Protein AF-A0A2V7UNQ2-F1 (afdb_monomer_lite)

Structure (mmCIF, N/CA/C/O backbone):
data_AF-A0A2V7UNQ2-F1
#
_entry.id   AF-A0A2V7UNQ2-F1
#
loop_
_atom_site.group_PDB
_atom_site.id
_atom_site.type_symbol
_atom_site.label_atom_id
_atom_site.label_alt_id
_atom_site.label_comp_id
_atom_site.label_asym_id
_atom_site.label_entity_id
_atom_site.label_seq_id
_atom_site.pdbx_PDB_ins_code
_atom_site.Cartn_x
_atom_site.Cartn_y
_atom_site.Cartn_z
_atom_site.occupancy
_atom_site.B_iso_or_equiv
_atom_site.auth_seq_id
_atom_site.auth_comp_id
_atom_site.auth_asym_id
_atom_site.auth_atom_id
_atom_site.pdbx_PDB_model_num
ATOM 1 N N . MET A 1 1 ? 49.147 -15.325 -40.961 1.00 56.62 1 MET A N 1
ATOM 2 C CA . MET A 1 1 ? 47.685 -15.146 -41.087 1.00 56.62 1 MET A CA 1
ATOM 3 C C . MET A 1 1 ? 47.441 -14.068 -42.131 1.00 56.62 1 MET A C 1
ATOM 5 O O . MET A 1 1 ? 47.900 -12.946 -41.953 1.00 56.62 1 MET A O 1
ATOM 9 N N . SER A 1 2 ? 46.879 -14.436 -43.281 1.00 71.12 2 SER A N 1
ATOM 10 C CA . SER A 1 2 ? 46.735 -13.529 -44.433 1.00 71.12 2 SER A CA 1
ATOM 11 C C . SER A 1 2 ? 45.700 -12.437 -44.135 1.00 71.12 2 SER A C 1
ATOM 13 O O . SER A 1 2 ? 44.672 -12.738 -43.531 1.00 71.12 2 SER A O 1
ATOM 15 N N . LEU A 1 3 ? 45.904 -11.189 -44.594 1.00 67.69 3 LEU A N 1
ATOM 16 C CA . LEU A 1 3 ? 44.942 -10.078 -44.418 1.00 67.69 3 LEU A CA 1
ATOM 17 C C . LEU A 1 3 ? 43.500 -10.465 -44.811 1.00 67.69 3 LEU A C 1
ATOM 19 O O . LEU A 1 3 ? 42.535 -9.984 -44.220 1.00 67.69 3 LEU A O 1
ATOM 23 N N . ARG A 1 4 ? 43.333 -11.371 -45.785 1.00 70.25 4 ARG A N 1
ATOM 24 C CA . ARG A 1 4 ? 42.011 -11.855 -46.219 1.00 70.25 4 ARG A CA 1
ATOM 25 C C . ARG A 1 4 ? 41.329 -12.766 -45.198 1.00 70.25 4 ARG A C 1
ATOM 27 O O . ARG A 1 4 ? 40.102 -12.798 -45.168 1.00 70.25 4 ARG A O 1
ATOM 34 N N . GLU A 1 5 ? 42.081 -13.511 -44.395 1.00 74.94 5 GLU A N 1
ATOM 35 C CA . GLU A 1 5 ? 41.537 -14.398 -43.358 1.00 74.94 5 GLU A CA 1
ATOM 36 C C . GLU A 1 5 ? 41.062 -13.587 -42.154 1.00 74.94 5 GLU A C 1
ATOM 38 O O . GLU A 1 5 ? 39.924 -13.759 -41.715 1.00 74.94 5 GLU A O 1
ATOM 43 N N . SER A 1 6 ? 41.866 -12.617 -41.707 1.00 75.69 6 SER A N 1
ATOM 44 C CA . SER A 1 6 ? 41.510 -11.693 -40.622 1.00 75.69 6 SER A CA 1
ATOM 45 C C . SER A 1 6 ? 40.223 -10.916 -40.926 1.00 75.69 6 SER A C 1
ATOM 47 O O . SER A 1 6 ? 39.350 -10.796 -40.069 1.00 75.69 6 SER A O 1
ATOM 49 N N . MET A 1 7 ? 40.037 -10.474 -42.176 1.00 84.38 7 MET A N 1
ATOM 50 C CA . MET A 1 7 ? 38.816 -9.783 -42.614 1.00 84.38 7 MET A CA 1
ATOM 51 C C . MET A 1 7 ? 37.568 -10.681 -42.618 1.00 84.38 7 MET A C 1
ATOM 53 O O . MET A 1 7 ? 36.463 -10.198 -42.376 1.00 84.38 7 MET A O 1
ATOM 57 N N . ARG A 1 8 ? 37.706 -11.988 -42.881 1.00 85.44 8 ARG A N 1
ATOM 58 C CA . ARG A 1 8 ? 36.580 -12.940 -42.802 1.00 85.44 8 ARG A CA 1
ATOM 59 C C . ARG A 1 8 ? 36.199 -13.231 -41.354 1.00 85.44 8 ARG A C 1
ATOM 61 O O . ARG A 1 8 ? 35.012 -13.321 -41.055 1.00 85.44 8 ARG A O 1
ATOM 68 N N . VAL A 1 9 ? 37.186 -13.358 -40.467 1.00 89.38 9 VAL A N 1
ATOM 69 C CA . VAL A 1 9 ? 36.965 -13.579 -39.030 1.00 89.38 9 VAL A CA 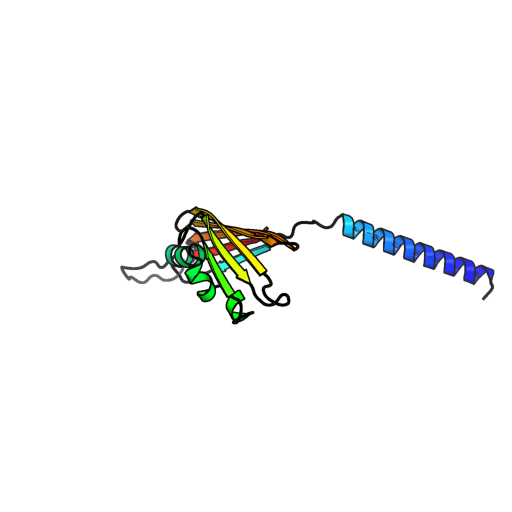1
ATOM 70 C C . VAL A 1 9 ? 36.310 -12.353 -38.388 1.00 89.38 9 VAL A C 1
ATOM 72 O O . VAL A 1 9 ? 35.301 -12.503 -37.704 1.00 89.38 9 VAL A O 1
ATOM 75 N N . LEU A 1 10 ? 36.785 -11.139 -38.692 1.00 90.25 10 LEU A N 1
ATOM 76 C CA . LEU A 1 10 ? 36.199 -9.893 -38.184 1.00 90.25 10 LEU A CA 1
ATOM 77 C C . LEU A 1 10 ? 34.731 -9.718 -38.608 1.00 90.25 10 LEU A C 1
ATOM 79 O O . LEU A 1 10 ? 33.886 -9.387 -37.781 1.00 90.25 10 LEU A O 1
ATOM 83 N N . LYS A 1 11 ? 34.401 -10.003 -39.876 1.00 91.06 11 LYS A N 1
ATOM 84 C CA . LYS A 1 11 ? 33.011 -9.951 -40.366 1.00 91.06 11 LYS A CA 1
ATOM 85 C C . LYS A 1 11 ? 32.099 -10.946 -39.644 1.00 91.06 11 LYS A C 1
ATOM 87 O O . LYS A 1 11 ? 30.970 -10.597 -39.320 1.00 91.06 11 LYS A O 1
ATOM 92 N N . LYS A 1 12 ? 32.581 -12.164 -39.370 1.00 93.19 12 LYS A N 1
ATOM 93 C CA . LYS A 1 12 ? 31.824 -13.175 -38.612 1.00 93.19 12 LYS A CA 1
ATOM 94 C C . LYS A 1 12 ? 31.608 -12.760 -37.155 1.00 93.19 12 LYS A C 1
ATOM 96 O O . LYS A 1 12 ? 30.513 -12.953 -36.643 1.00 93.19 12 LYS A O 1
ATOM 101 N N . LEU A 1 13 ? 32.616 -12.163 -36.513 1.00 94.69 13 LEU A N 1
ATOM 102 C CA . LEU A 1 13 ? 32.499 -11.635 -35.150 1.00 94.69 13 LEU A CA 1
ATOM 103 C C . LEU A 1 13 ? 31.496 -10.479 -35.071 1.00 94.69 13 LEU A C 1
ATOM 105 O O . LEU A 1 13 ? 30.632 -10.494 -34.200 1.00 94.69 13 LEU A O 1
ATOM 109 N N . LEU A 1 14 ? 31.554 -9.526 -36.008 1.00 95.62 14 LEU A N 1
ATOM 110 C CA . LEU A 1 14 ? 30.587 -8.426 -36.085 1.00 95.62 14 LEU A CA 1
ATOM 111 C C . LEU A 1 14 ? 29.166 -8.938 -36.336 1.00 95.62 14 LEU A C 1
ATOM 113 O O . LEU A 1 14 ? 28.239 -8.504 -35.662 1.00 95.62 14 LEU A O 1
ATOM 117 N N . LEU A 1 15 ? 28.991 -9.893 -37.257 1.00 96.38 15 LEU A N 1
ATOM 118 C CA . LEU A 1 15 ? 27.683 -10.493 -37.519 1.00 96.38 15 LEU A CA 1
ATOM 119 C C . LEU A 1 15 ? 27.145 -11.228 -36.283 1.00 96.38 15 LEU A C 1
ATOM 121 O O . LEU A 1 15 ? 25.982 -11.062 -35.938 1.00 96.38 15 LEU A O 1
ATOM 125 N N . SER A 1 16 ? 27.998 -11.989 -35.592 1.00 96.19 16 SER A N 1
ATOM 126 C CA . SER A 1 16 ? 27.649 -12.663 -34.336 1.00 96.19 16 SER A CA 1
ATOM 127 C C . SER A 1 16 ? 27.217 -11.667 -33.254 1.00 96.19 16 SER A C 1
ATOM 129 O O . SER A 1 16 ? 26.185 -11.860 -32.618 1.00 96.19 16 SER A O 1
ATOM 131 N N . LEU A 1 17 ? 27.949 -10.558 -33.094 1.00 97.00 17 LEU A N 1
ATOM 132 C CA . LEU A 1 17 ? 27.611 -9.508 -32.132 1.00 97.00 17 LEU A CA 1
ATOM 133 C C . LEU A 1 17 ? 26.270 -8.839 -32.466 1.00 97.00 17 LEU A C 1
ATOM 135 O O . LEU A 1 17 ? 25.455 -8.631 -31.572 1.00 97.00 17 LEU A O 1
ATOM 139 N N . ILE A 1 18 ? 26.016 -8.545 -33.744 1.00 97.12 18 ILE A N 1
ATOM 140 C CA . ILE A 1 18 ? 24.736 -7.981 -34.196 1.00 97.12 18 ILE A CA 1
ATOM 141 C C . ILE A 1 18 ? 23.592 -8.956 -33.901 1.00 97.12 18 ILE A C 1
ATOM 143 O O . ILE A 1 18 ? 22.574 -8.544 -33.352 1.00 97.12 18 ILE A O 1
ATOM 147 N N . ILE A 1 19 ? 23.766 -10.246 -34.205 1.00 97.06 19 ILE A N 1
ATOM 148 C CA . ILE A 1 19 ? 22.764 -11.278 -33.903 1.00 97.06 19 ILE A CA 1
ATOM 149 C C . ILE A 1 19 ? 22.500 -11.343 -32.396 1.00 97.06 19 ILE A C 1
ATOM 151 O O . ILE A 1 19 ? 21.341 -11.371 -31.994 1.00 97.06 19 ILE A O 1
ATOM 155 N N . LEU A 1 20 ? 23.543 -11.309 -31.561 1.00 97.00 20 LEU A N 1
ATOM 156 C CA . LEU A 1 20 ? 23.401 -11.317 -30.105 1.00 97.00 20 LEU A CA 1
ATOM 157 C C . LEU A 1 20 ? 22.608 -10.101 -29.602 1.00 97.00 20 LEU A C 1
ATOM 159 O O . LEU A 1 20 ? 21.692 -10.262 -28.800 1.00 97.00 20 LEU A O 1
ATOM 163 N N . VAL A 1 21 ? 22.917 -8.899 -30.096 1.00 96.88 21 VAL A N 1
ATOM 164 C CA . VAL A 1 21 ? 22.200 -7.667 -29.725 1.00 96.88 21 VAL A CA 1
ATOM 165 C C . VAL A 1 21 ? 20.734 -7.729 -30.158 1.00 96.88 21 VAL A C 1
ATOM 167 O O . VAL A 1 21 ? 19.853 -7.402 -29.365 1.00 96.88 21 VAL A O 1
ATOM 170 N N . VAL A 1 22 ? 20.454 -8.192 -31.381 1.00 96.56 22 VAL A N 1
ATOM 171 C CA . VAL A 1 22 ? 19.080 -8.366 -31.882 1.00 96.56 22 VAL A CA 1
ATOM 172 C C . VAL A 1 22 ? 18.321 -9.394 -31.045 1.00 96.56 22 VAL A C 1
ATOM 174 O O . VAL A 1 22 ? 17.156 -9.173 -30.725 1.00 96.56 22 VAL A O 1
ATOM 177 N N . LEU A 1 23 ? 18.973 -10.488 -30.645 1.00 96.12 23 LEU A N 1
ATOM 178 C CA . LEU A 1 23 ? 18.364 -11.516 -29.806 1.00 96.12 23 LEU A CA 1
ATOM 179 C C . LEU A 1 23 ? 18.021 -10.970 -28.412 1.00 96.12 23 LEU A C 1
ATOM 181 O O . LEU A 1 23 ? 16.903 -11.160 -27.943 1.00 96.12 23 LEU A O 1
ATOM 185 N N . LEU A 1 24 ? 18.946 -10.242 -27.776 1.00 94.94 24 LEU A N 1
ATOM 186 C CA . LEU A 1 24 ? 18.718 -9.610 -26.472 1.00 94.94 24 LEU A CA 1
ATOM 187 C C . LEU A 1 24 ? 17.601 -8.561 -26.531 1.00 94.94 24 LEU A C 1
ATOM 189 O O . LEU A 1 24 ? 16.732 -8.546 -25.661 1.00 94.94 24 LEU A O 1
ATOM 193 N N . ALA A 1 25 ? 17.579 -7.725 -27.572 1.00 92.44 25 ALA A N 1
ATOM 194 C CA . ALA A 1 25 ? 16.505 -6.760 -27.791 1.00 92.44 25 ALA A CA 1
ATOM 195 C C . ALA A 1 25 ? 15.157 -7.458 -28.033 1.00 92.44 25 ALA A C 1
ATOM 197 O O . ALA A 1 25 ? 14.151 -7.076 -27.438 1.00 92.44 25 ALA A O 1
ATOM 198 N N . GLY A 1 26 ? 15.141 -8.515 -28.849 1.00 94.12 26 GLY A N 1
ATOM 199 C CA . GLY A 1 26 ? 13.951 -9.323 -29.109 1.00 94.12 26 GLY A CA 1
ATOM 200 C C . GLY A 1 26 ? 13.382 -9.945 -27.835 1.00 94.12 26 GLY A C 1
ATOM 201 O O . GLY A 1 26 ? 12.186 -9.831 -27.584 1.00 94.12 26 GLY A O 1
ATOM 202 N N . ILE A 1 27 ? 14.235 -10.525 -26.985 1.00 90.75 27 ILE A N 1
ATOM 203 C CA . ILE A 1 27 ? 13.835 -11.073 -25.680 1.00 90.75 27 ILE A CA 1
ATOM 204 C C . ILE A 1 27 ? 13.303 -9.963 -24.761 1.00 90.75 27 ILE A C 1
ATOM 206 O O . ILE A 1 27 ? 12.257 -10.137 -24.140 1.00 90.75 27 ILE A O 1
ATOM 210 N N . GLY A 1 28 ? 13.975 -8.809 -24.702 1.00 87.62 28 GLY A N 1
ATOM 211 C CA . GLY A 1 28 ? 13.539 -7.674 -23.883 1.00 87.62 28 GLY A CA 1
ATOM 212 C C . GLY A 1 28 ? 12.163 -7.127 -24.279 1.00 87.62 28 GLY A C 1
ATOM 213 O O . GLY A 1 28 ? 11.379 -6.752 -23.411 1.00 87.62 28 GLY A O 1
ATOM 214 N N . LEU A 1 29 ? 11.831 -7.137 -25.573 1.00 87.75 29 LEU A N 1
ATOM 215 C CA . LEU A 1 29 ? 10.517 -6.716 -26.076 1.00 87.75 29 LEU A CA 1
ATOM 216 C C . LEU A 1 29 ? 9.394 -7.712 -25.757 1.00 87.75 29 LEU A C 1
ATOM 218 O O . LEU A 1 29 ? 8.231 -7.315 -25.703 1.00 87.75 29 LEU A O 1
ATOM 222 N N . LEU A 1 30 ? 9.735 -8.985 -25.545 1.00 86.38 30 LEU A N 1
ATOM 223 C CA . LEU A 1 30 ? 8.790 -10.047 -25.196 1.00 86.38 30 LEU A CA 1
ATOM 224 C C . LEU A 1 30 ? 8.535 -10.147 -23.683 1.00 86.38 30 LEU A C 1
ATOM 226 O O . LEU A 1 30 ? 7.613 -10.852 -23.271 1.00 86.38 30 LEU A O 1
ATOM 230 N N . LEU A 1 31 ? 9.324 -9.462 -22.848 1.00 81.25 31 LEU A N 1
ATOM 231 C CA . LEU A 1 31 ? 9.167 -9.518 -21.397 1.00 81.25 31 LEU A CA 1
ATOM 232 C C . LEU A 1 31 ? 7.876 -8.806 -20.942 1.00 81.25 31 LEU A C 1
ATOM 234 O O . LEU A 1 31 ? 7.586 -7.689 -21.388 1.00 81.25 31 LEU A O 1
ATOM 238 N N . PRO A 1 32 ? 7.092 -9.412 -20.030 1.00 75.44 32 PRO A N 1
ATOM 239 C CA . PRO A 1 32 ? 5.875 -8.797 -19.523 1.00 75.44 32 PRO A CA 1
ATOM 240 C C . PRO A 1 32 ? 6.189 -7.494 -18.781 1.00 75.44 32 PRO A C 1
ATOM 242 O O . PRO A 1 32 ? 6.959 -7.464 -17.827 1.00 75.44 32 PRO A O 1
ATOM 245 N N . ARG A 1 33 ? 5.533 -6.406 -19.200 1.00 76.06 33 ARG A N 1
ATOM 246 C CA . ARG A 1 33 ? 5.687 -5.064 -18.606 1.00 76.06 33 ARG A CA 1
ATOM 247 C C . ARG A 1 33 ? 5.052 -4.913 -17.218 1.00 76.06 33 ARG A C 1
ATOM 249 O O . ARG A 1 33 ? 5.205 -3.866 -16.602 1.00 76.06 33 ARG A O 1
ATOM 256 N N . ARG A 1 34 ? 4.289 -5.909 -16.754 1.00 71.00 34 ARG A N 1
ATOM 257 C CA . ARG A 1 34 ? 3.595 -5.893 -15.459 1.00 71.00 34 ARG A CA 1
ATOM 258 C C . ARG A 1 34 ? 4.154 -6.996 -14.580 1.00 71.00 34 ARG A C 1
ATOM 260 O O . ARG A 1 34 ? 4.173 -8.155 -14.991 1.00 71.00 34 ARG A O 1
ATOM 267 N N . VAL A 1 35 ? 4.577 -6.622 -13.381 1.00 76.38 35 VAL A N 1
ATOM 268 C CA . VAL A 1 35 ? 5.047 -7.558 -12.364 1.00 76.38 35 VAL A CA 1
ATOM 269 C C . VAL A 1 35 ? 3.855 -7.940 -11.498 1.00 76.38 35 VAL A C 1
ATOM 271 O O . VAL A 1 35 ? 3.143 -7.075 -11.006 1.00 76.38 35 VAL A O 1
ATOM 274 N N . HIS A 1 36 ? 3.630 -9.238 -11.325 1.00 79.38 36 HIS A N 1
ATOM 275 C CA . HIS A 1 36 ? 2.642 -9.756 -10.388 1.00 79.38 36 HIS A CA 1
ATOM 276 C C . HIS A 1 36 ? 3.371 -10.512 -9.281 1.00 79.38 36 HIS A C 1
ATOM 278 O O . HIS A 1 36 ? 4.183 -11.390 -9.569 1.00 79.38 36 HIS A O 1
ATOM 284 N N . VAL A 1 37 ? 3.093 -10.159 -8.029 1.00 83.38 37 VAL A N 1
ATOM 285 C CA . VAL A 1 37 ? 3.680 -10.795 -6.849 1.00 83.38 37 VAL A CA 1
ATOM 286 C C . VAL A 1 37 ? 2.556 -11.362 -6.000 1.00 83.38 37 VAL A C 1
ATOM 288 O O . VAL A 1 37 ? 1.673 -10.627 -5.570 1.00 83.38 37 VAL A O 1
ATOM 291 N N . GLU A 1 38 ? 2.610 -12.657 -5.716 1.00 81.94 38 GLU A N 1
ATOM 292 C CA . GLU A 1 38 ? 1.732 -13.307 -4.747 1.00 81.94 38 GLU A CA 1
ATOM 293 C C . GLU A 1 38 ? 2.568 -13.838 -3.582 1.00 81.94 38 GLU A C 1
ATOM 295 O O . GLU A 1 38 ? 3.637 -14.419 -3.779 1.00 81.94 38 GLU A O 1
ATOM 300 N N . ARG A 1 39 ? 2.088 -13.630 -2.355 1.00 83.69 39 ARG A N 1
ATOM 301 C CA . ARG A 1 39 ? 2.641 -14.247 -1.145 1.00 83.69 39 ARG A CA 1
ATOM 302 C C . ARG A 1 39 ? 1.513 -14.817 -0.307 1.00 83.69 39 ARG A C 1
ATOM 304 O O . ARG A 1 39 ? 0.479 -14.176 -0.168 1.00 83.69 39 ARG A O 1
ATOM 311 N N . SER A 1 40 ? 1.737 -15.983 0.285 1.00 82.88 40 SER A N 1
ATOM 312 C CA . SER A 1 40 ? 0.811 -16.604 1.230 1.00 82.88 40 SER A CA 1
ATOM 313 C C . SER A 1 40 ? 1.524 -16.925 2.537 1.00 82.88 40 SER A C 1
ATOM 315 O O . SER A 1 40 ? 2.634 -17.458 2.503 1.00 82.88 40 SER A O 1
ATOM 317 N N . ALA A 1 41 ? 0.884 -16.648 3.668 1.00 84.44 41 ALA A N 1
ATOM 318 C CA . ALA A 1 41 ? 1.376 -17.030 4.987 1.00 84.44 41 ALA A CA 1
ATOM 319 C C . ALA A 1 41 ? 0.225 -17.510 5.875 1.00 84.44 41 ALA A C 1
ATOM 321 O O . ALA A 1 41 ? -0.850 -16.911 5.861 1.00 84.44 41 ALA A O 1
ATOM 322 N N . ASN A 1 42 ? 0.471 -18.555 6.664 1.00 84.75 42 ASN A N 1
ATOM 323 C CA . ASN A 1 42 ? -0.442 -18.987 7.721 1.00 84.75 42 ASN A CA 1
ATOM 324 C C . ASN A 1 42 ? -0.165 -18.141 8.963 1.00 84.75 42 ASN A C 1
ATOM 326 O O . ASN A 1 42 ? 0.986 -18.035 9.390 1.00 84.75 42 ASN A O 1
ATOM 330 N N . ILE A 1 43 ? -1.201 -17.508 9.504 1.00 83.94 43 ILE A N 1
ATOM 331 C CA . ILE A 1 43 ? -1.085 -16.618 10.658 1.00 83.94 43 ILE A CA 1
ATOM 332 C C . ILE A 1 43 ? -1.888 -17.214 11.806 1.00 83.94 43 ILE A C 1
ATOM 334 O O . ILE A 1 43 ? -3.084 -17.441 11.666 1.00 83.94 43 ILE A O 1
ATOM 338 N N . GLU A 1 44 ? -1.262 -17.394 12.967 1.00 86.00 44 GLU A N 1
ATOM 339 C CA . GLU A 1 44 ? -1.927 -17.882 14.182 1.00 86.00 44 GLU A CA 1
ATOM 340 C C . GLU A 1 44 ? -2.789 -16.787 14.846 1.00 86.00 44 GLU A C 1
ATOM 342 O O . GLU A 1 44 ? -2.539 -16.344 15.965 1.00 86.00 44 GLU A O 1
ATOM 347 N N . ALA A 1 45 ? -3.795 -16.283 14.132 1.00 83.94 45 ALA A N 1
ATOM 348 C CA . ALA A 1 45 ? -4.708 -15.240 14.599 1.00 83.94 45 ALA A CA 1
ATOM 349 C C . ALA A 1 45 ? -6.144 -15.543 14.157 1.00 83.94 45 ALA A C 1
ATOM 351 O O . ALA A 1 45 ? -6.384 -16.511 13.459 1.00 83.94 45 ALA A O 1
ATOM 352 N N . LEU A 1 46 ? -7.126 -14.725 14.535 1.00 86.81 46 LEU A N 1
ATOM 353 C CA . LEU A 1 46 ? -8.448 -14.784 13.903 1.00 86.81 46 LEU A CA 1
ATOM 354 C C . LEU A 1 46 ? -8.441 -13.929 12.624 1.00 86.81 46 LEU A C 1
ATOM 356 O O . LEU A 1 46 ? -7.787 -12.879 12.620 1.00 86.81 46 LEU A O 1
ATOM 360 N N . PRO A 1 47 ? -9.210 -14.281 11.570 1.00 87.38 47 PRO A N 1
ATOM 361 C CA . PRO A 1 47 ? -9.353 -13.437 10.379 1.00 87.38 47 PRO A CA 1
ATOM 362 C C . PRO A 1 47 ? -9.742 -11.993 10.722 1.00 87.38 47 PRO A C 1
ATOM 364 O O . PRO A 1 47 ? -9.205 -11.053 10.147 1.00 87.38 47 PRO A O 1
ATOM 367 N N . ALA A 1 48 ? -10.598 -11.808 11.732 1.00 90.38 48 ALA A N 1
ATOM 368 C CA . ALA A 1 48 ? -10.999 -10.489 12.218 1.00 90.38 48 ALA A CA 1
ATOM 369 C C . ALA A 1 48 ? -9.840 -9.657 12.785 1.00 90.38 48 ALA A C 1
ATOM 371 O O . ALA A 1 48 ? -9.800 -8.443 12.588 1.00 90.38 48 ALA A O 1
ATOM 372 N N . THR A 1 49 ? -8.872 -10.299 13.443 1.00 91.31 49 THR A N 1
ATOM 373 C CA . THR A 1 49 ? -7.678 -9.625 13.967 1.00 91.31 49 THR A CA 1
ATOM 374 C C . THR A 1 49 ? -6.801 -9.122 12.827 1.00 91.31 49 THR A C 1
ATOM 376 O O . THR A 1 49 ? -6.384 -7.967 12.834 1.00 91.31 49 THR A O 1
ATOM 379 N N . VAL A 1 50 ? -6.552 -9.968 11.822 1.00 92.81 50 VAL A N 1
ATOM 380 C CA . VAL A 1 50 ? -5.745 -9.588 10.653 1.00 92.81 50 VAL A CA 1
ATOM 381 C C . VAL A 1 50 ? -6.457 -8.502 9.849 1.00 92.81 50 VAL A C 1
ATOM 383 O O . VAL A 1 50 ? -5.843 -7.499 9.495 1.00 92.81 50 VAL A O 1
ATOM 386 N N . PHE A 1 51 ? -7.765 -8.658 9.631 1.00 94.94 51 PHE A N 1
ATOM 387 C CA . PHE A 1 51 ? -8.597 -7.673 8.947 1.00 94.94 51 PHE A CA 1
ATOM 388 C C . PHE A 1 51 ? -8.514 -6.297 9.610 1.00 94.94 51 PHE A C 1
ATOM 390 O O . PHE A 1 51 ? -8.292 -5.304 8.923 1.00 94.94 51 PHE A O 1
ATOM 397 N N . ALA A 1 52 ? -8.633 -6.228 10.939 1.00 95.12 52 ALA A N 1
ATOM 398 C CA . ALA A 1 52 ? -8.555 -4.965 11.667 1.00 95.12 52 ALA A CA 1
ATOM 399 C C . ALA A 1 52 ? -7.214 -4.235 11.466 1.00 95.12 52 ALA A C 1
ATOM 401 O O . ALA A 1 52 ? -7.201 -3.009 11.436 1.00 95.12 52 ALA A O 1
ATOM 402 N N . LEU A 1 53 ? -6.106 -4.967 11.297 1.00 94.94 53 LEU A N 1
ATOM 403 C CA . LEU A 1 53 ? -4.776 -4.388 11.075 1.00 94.94 53 LEU A CA 1
ATOM 404 C C . LEU A 1 53 ? -4.590 -3.842 9.657 1.00 94.94 53 LEU A C 1
ATOM 406 O O . LEU A 1 53 ? -4.012 -2.771 9.486 1.00 94.94 53 LEU A O 1
ATOM 410 N N . VAL A 1 54 ? -5.044 -4.577 8.638 1.00 95.25 54 VAL A N 1
ATOM 411 C CA . VAL A 1 54 ? -4.846 -4.179 7.230 1.00 95.25 54 VAL A CA 1
ATOM 412 C C . VAL A 1 54 ? -5.898 -3.183 6.738 1.00 95.25 54 VAL A C 1
ATOM 414 O O . VAL A 1 54 ? -5.681 -2.508 5.736 1.00 95.25 54 VAL A O 1
ATOM 417 N N . ASN A 1 55 ? -7.030 -3.075 7.439 1.00 97.50 55 ASN A N 1
ATOM 418 C CA . ASN A 1 55 ? -8.128 -2.165 7.112 1.00 97.50 55 ASN A CA 1
ATOM 419 C C . ASN A 1 55 ? -8.008 -0.774 7.775 1.00 97.50 55 ASN A C 1
ATOM 421 O O . ASN A 1 55 ? -8.879 0.071 7.569 1.00 97.50 55 ASN A O 1
ATOM 425 N N . ASP A 1 56 ? -6.977 -0.547 8.593 1.00 97.38 56 ASP A N 1
ATOM 426 C CA . ASP A 1 56 ? -6.755 0.680 9.367 1.00 97.38 56 ASP A CA 1
ATOM 427 C C . ASP A 1 56 ? -5.286 1.120 9.241 1.00 97.38 56 ASP A C 1
ATOM 429 O O . ASP A 1 56 ? -4.372 0.474 9.764 1.00 97.38 56 ASP A O 1
ATOM 433 N N . PHE A 1 57 ? -5.039 2.235 8.549 1.00 97.06 57 PHE A N 1
ATOM 434 C CA . PHE A 1 57 ? -3.676 2.726 8.332 1.00 97.06 57 PHE A CA 1
ATOM 435 C C . PHE A 1 57 ? -3.011 3.291 9.592 1.00 97.06 57 PHE A C 1
ATOM 437 O O . PHE A 1 57 ? -1.784 3.349 9.635 1.00 97.06 57 PHE A O 1
ATOM 444 N N . ALA A 1 58 ? -3.750 3.606 10.661 1.00 96.19 58 ALA A N 1
ATOM 445 C CA . ALA A 1 58 ? -3.127 3.940 11.944 1.00 96.19 58 ALA A CA 1
ATOM 446 C C . ALA A 1 58 ? -2.396 2.731 12.557 1.00 96.19 58 ALA A C 1
ATOM 448 O O . ALA A 1 58 ? -1.490 2.891 13.378 1.00 96.19 58 ALA A O 1
ATOM 449 N N . MET A 1 59 ? -2.754 1.513 12.137 1.00 95.50 59 MET A N 1
ATOM 450 C CA . MET A 1 59 ? -2.081 0.277 12.537 1.00 95.50 59 MET A CA 1
ATOM 451 C C . MET A 1 59 ? -0.940 -0.116 11.595 1.00 95.50 59 MET A C 1
ATOM 453 O O . MET A 1 59 ? -0.217 -1.061 11.911 1.00 95.50 59 MET A O 1
ATOM 457 N N . PHE A 1 60 ? -0.735 0.596 10.479 1.00 94.25 60 PHE A N 1
ATOM 458 C CA . PHE A 1 60 ? 0.217 0.224 9.427 1.00 94.25 60 PHE A CA 1
ATOM 459 C C . PHE A 1 60 ? 1.628 -0.033 9.968 1.00 94.25 60 PHE A C 1
ATOM 461 O O . PHE A 1 60 ? 2.197 -1.099 9.736 1.00 94.25 60 PHE A O 1
ATOM 468 N N . ASN A 1 61 ? 2.157 0.879 10.788 1.00 93.12 61 ASN A N 1
ATOM 469 C CA . ASN A 1 61 ? 3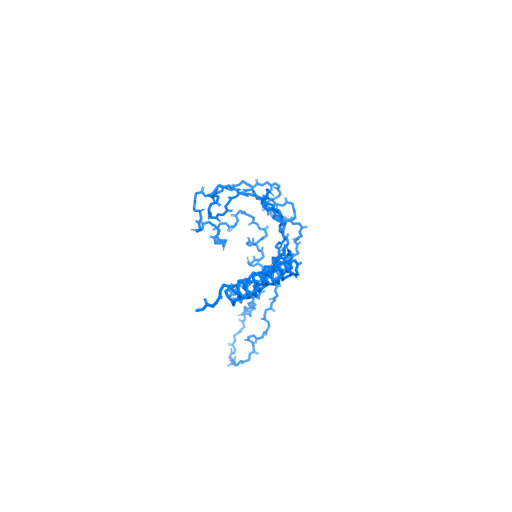.511 0.770 11.347 1.00 93.12 61 ASN A CA 1
ATOM 470 C C . ASN A 1 61 ? 3.684 -0.386 12.346 1.00 93.12 61 ASN A C 1
ATOM 472 O O . ASN A 1 61 ? 4.813 -0.721 12.693 1.00 93.12 61 ASN A O 1
ATOM 476 N N . ARG A 1 62 ? 2.593 -1.010 12.818 1.00 92.38 62 ARG A N 1
ATOM 477 C CA . ARG A 1 62 ? 2.665 -2.160 13.733 1.00 92.38 62 ARG A CA 1
ATOM 478 C C . ARG A 1 62 ? 2.976 -3.470 13.023 1.00 92.38 62 ARG A C 1
ATOM 480 O O . ARG A 1 62 ? 3.468 -4.392 13.666 1.00 92.38 62 ARG A O 1
ATOM 487 N N . TRP A 1 63 ? 2.638 -3.578 11.741 1.00 90.88 63 TRP A N 1
ATOM 488 C CA . TRP A 1 63 ? 2.739 -4.836 10.998 1.00 90.88 63 TRP A CA 1
ATOM 489 C C . TRP A 1 63 ? 3.521 -4.707 9.691 1.00 90.88 63 TRP A C 1
ATOM 491 O O . TRP A 1 63 ? 4.084 -5.695 9.219 1.00 90.88 63 TRP A O 1
ATOM 501 N N . SER A 1 64 ? 3.569 -3.515 9.095 1.00 91.06 64 SER A N 1
ATOM 502 C CA . SER A 1 64 ? 4.278 -3.293 7.842 1.00 91.06 64 SER A CA 1
ATOM 503 C C . SER A 1 64 ? 5.793 -3.287 8.064 1.00 91.06 64 SER A C 1
ATOM 505 O O . SER A 1 64 ? 6.281 -2.603 8.969 1.00 91.06 64 SER A O 1
ATOM 507 N N . PRO A 1 65 ? 6.577 -3.963 7.204 1.00 89.94 65 PRO A N 1
ATOM 508 C CA . PRO A 1 65 ? 8.033 -3.911 7.278 1.00 89.94 65 PRO A CA 1
ATOM 509 C C . PRO A 1 65 ? 8.598 -2.518 6.955 1.00 89.94 65 PRO A C 1
ATOM 511 O O . PRO A 1 65 ? 9.754 -2.251 7.272 1.00 89.94 65 PRO A O 1
ATOM 514 N N . TRP A 1 66 ? 7.811 -1.622 6.345 1.00 91.69 66 TRP A N 1
ATOM 515 C CA . TRP A 1 66 ? 8.283 -0.309 5.891 1.00 91.69 66 TRP A CA 1
ATOM 516 C C . TRP A 1 66 ? 8.780 0.567 7.035 1.00 91.69 66 TRP A C 1
ATOM 518 O O . TRP A 1 66 ? 9.812 1.210 6.892 1.00 91.69 66 TRP A O 1
ATOM 528 N N . HIS A 1 67 ? 8.117 0.532 8.192 1.00 91.06 67 HIS A N 1
ATOM 529 C CA . HIS A 1 67 ? 8.565 1.303 9.350 1.00 91.06 67 HIS A CA 1
ATOM 530 C C . HIS A 1 67 ? 9.914 0.809 9.897 1.00 91.06 67 HIS A C 1
ATOM 532 O O . HIS A 1 67 ? 10.737 1.610 10.323 1.00 91.06 67 HIS A O 1
ATOM 538 N N . ALA A 1 68 ? 10.178 -0.501 9.845 1.00 91.38 68 ALA A N 1
ATOM 539 C CA . ALA A 1 68 ? 11.481 -1.044 10.229 1.00 91.38 68 ALA A CA 1
ATOM 540 C C . ALA A 1 68 ? 12.579 -0.711 9.201 1.00 91.38 68 ALA A C 1
ATOM 542 O O . ALA A 1 68 ? 13.738 -0.549 9.577 1.00 91.38 68 ALA A O 1
ATOM 543 N N . MET A 1 69 ? 12.224 -0.613 7.913 1.00 92.56 69 MET A N 1
ATOM 544 C CA . MET A 1 69 ? 13.146 -0.227 6.837 1.00 92.56 69 MET A CA 1
ATOM 545 C C . MET A 1 69 ? 13.486 1.267 6.858 1.00 92.56 69 MET A C 1
ATOM 547 O O . MET A 1 69 ? 14.621 1.631 6.560 1.00 92.56 69 MET A O 1
ATOM 551 N N . ASP A 1 70 ? 12.517 2.114 7.201 1.00 93.56 70 ASP A N 1
ATOM 552 C CA . ASP A 1 70 ? 12.692 3.554 7.366 1.00 93.56 70 ASP A CA 1
ATOM 553 C C . ASP A 1 70 ? 11.916 4.070 8.594 1.00 93.56 70 ASP A C 1
ATOM 555 O O . ASP A 1 70 ? 10.744 4.457 8.495 1.00 93.56 70 ASP A O 1
ATOM 559 N N . PRO A 1 71 ? 12.566 4.098 9.772 1.00 93.06 71 PRO A N 1
ATOM 560 C CA . PRO A 1 71 ? 11.947 4.586 11.002 1.00 93.06 71 PRO A CA 1
ATOM 561 C C . PRO A 1 71 ? 11.663 6.091 11.007 1.00 93.06 71 PRO A C 1
ATOM 563 O O . PRO A 1 71 ? 10.926 6.553 11.875 1.00 93.06 71 PRO A O 1
ATOM 566 N N . GLN A 1 72 ? 12.278 6.855 10.097 1.00 93.94 72 GLN A N 1
ATOM 567 C CA . GLN A 1 72 ? 12.109 8.308 9.989 1.00 93.94 72 GLN A CA 1
ATOM 568 C C . GLN A 1 72 ? 11.029 8.693 8.970 1.00 93.94 72 GLN A C 1
ATOM 570 O O . GLN A 1 72 ? 10.734 9.877 8.829 1.00 93.94 72 GLN A O 1
ATOM 575 N N . ALA A 1 73 ? 10.434 7.718 8.275 1.00 94.69 73 ALA A N 1
ATOM 576 C CA . ALA A 1 73 ? 9.353 7.974 7.340 1.00 94.69 73 ALA A CA 1
ATOM 577 C C . ALA A 1 73 ? 8.156 8.635 8.041 1.00 94.69 73 ALA A C 1
ATOM 579 O O . ALA A 1 73 ? 7.668 8.173 9.077 1.00 94.69 73 ALA A O 1
ATOM 580 N N . GLU A 1 74 ? 7.659 9.703 7.429 1.00 96.00 74 GLU A N 1
ATOM 581 C CA . GLU A 1 74 ? 6.480 10.428 7.881 1.00 96.00 74 GLU A CA 1
ATOM 582 C C . GLU A 1 74 ? 5.234 9.866 7.199 1.00 96.00 74 GLU A C 1
ATOM 584 O O . GLU A 1 74 ? 5.235 9.611 5.993 1.00 96.00 74 GLU A O 1
ATOM 589 N N . TYR A 1 75 ? 4.156 9.705 7.968 1.00 95.75 75 TYR A N 1
ATOM 590 C CA . TYR A 1 75 ? 2.876 9.195 7.485 1.00 95.75 75 TYR A CA 1
ATOM 591 C C . TYR A 1 75 ? 1.769 10.192 7.818 1.00 95.75 75 TYR A C 1
ATOM 593 O O . TYR A 1 75 ? 1.594 10.571 8.975 1.00 95.75 75 TYR A O 1
ATOM 601 N N . THR A 1 76 ? 1.006 10.598 6.809 1.00 97.62 76 THR A N 1
ATOM 602 C CA . THR A 1 76 ? -0.180 11.449 6.955 1.00 97.62 76 THR A CA 1
ATOM 603 C C . THR A 1 76 ? -1.412 10.639 6.584 1.00 97.62 76 THR A C 1
ATOM 605 O O . THR A 1 76 ? -1.444 10.013 5.526 1.00 97.62 76 THR A O 1
ATOM 608 N N . LEU A 1 77 ? -2.415 10.628 7.462 1.00 97.88 77 LEU A N 1
ATOM 609 C CA . LEU A 1 77 ? -3.663 9.896 7.256 1.00 97.88 77 LEU A CA 1
ATOM 610 C C . LEU A 1 77 ? -4.779 10.861 6.861 1.00 97.88 77 LEU A C 1
ATOM 612 O O . LEU A 1 77 ? -4.944 11.911 7.479 1.00 97.88 77 LEU A O 1
ATOM 616 N N . GLU A 1 78 ? -5.555 10.478 5.857 1.00 97.75 78 GLU A N 1
ATOM 617 C CA . GLU A 1 78 ? -6.671 11.248 5.318 1.00 97.75 78 GLU A CA 1
ATOM 618 C C . GLU A 1 78 ? -7.908 10.357 5.145 1.00 97.75 78 GLU A C 1
ATOM 620 O O . GLU A 1 78 ? -7.814 9.133 5.015 1.00 97.75 78 GLU A O 1
ATOM 625 N N . GLY A 1 79 ? -9.083 10.986 5.113 1.00 97.38 79 GLY A N 1
ATOM 626 C CA . GLY A 1 79 ? -10.352 10.285 4.934 1.00 97.38 79 GLY A CA 1
ATOM 627 C C . GLY A 1 79 ? -10.849 9.587 6.211 1.00 97.38 79 GLY A C 1
ATOM 628 O O . GLY A 1 79 ? -10.538 10.025 7.323 1.00 97.38 79 GLY A O 1
ATOM 629 N N . PRO A 1 80 ? -11.693 8.546 6.084 1.00 97.69 80 PRO A N 1
ATOM 630 C CA . PRO A 1 80 ? -12.178 7.791 7.230 1.00 97.69 80 PRO A CA 1
ATOM 631 C C . PRO A 1 80 ? -11.033 7.036 7.925 1.00 97.69 80 PRO A C 1
ATOM 633 O O . PRO A 1 80 ? -10.065 6.639 7.280 1.00 97.69 80 PRO A O 1
ATOM 636 N N . PRO A 1 81 ? -11.157 6.748 9.234 1.00 94.62 81 PRO A N 1
ATOM 637 C CA . PRO A 1 81 ? -10.106 6.066 9.993 1.00 94.62 81 PRO A CA 1
ATOM 638 C C . PRO A 1 81 ? -9.849 4.623 9.529 1.00 94.62 81 PRO A C 1
ATOM 640 O O . PRO A 1 81 ? -8.816 4.048 9.849 1.00 94.62 81 PRO A O 1
ATOM 643 N N . ARG A 1 82 ? -10.802 4.005 8.823 1.00 96.69 82 ARG A N 1
ATOM 644 C CA . ARG A 1 82 ? -10.716 2.623 8.338 1.00 96.69 82 ARG A CA 1
ATOM 645 C C . ARG A 1 82 ? -11.640 2.403 7.146 1.00 96.69 82 ARG A C 1
ATOM 647 O O . ARG A 1 82 ? -12.650 3.096 7.020 1.00 96.69 82 ARG A O 1
ATOM 654 N N . GLY A 1 83 ? -11.375 1.355 6.371 1.00 96.50 83 GLY A N 1
ATOM 655 C CA . GLY A 1 83 ? -12.242 0.950 5.263 1.00 96.50 83 GLY A CA 1
ATOM 656 C C . GLY A 1 83 ? -12.115 1.837 4.029 1.00 96.50 83 GLY A C 1
ATOM 657 O O . GLY A 1 83 ? -11.156 2.584 3.882 1.00 96.50 83 GLY A O 1
ATOM 658 N N . VAL A 1 84 ? -13.078 1.708 3.116 1.00 98.38 84 VAL A N 1
ATOM 659 C CA . VAL A 1 84 ? -13.036 2.361 1.799 1.00 98.38 84 VAL A CA 1
ATOM 660 C C . VAL A 1 84 ? -12.891 3.881 1.928 1.00 98.38 84 VAL A C 1
ATOM 662 O O . VAL A 1 84 ? -13.610 4.511 2.701 1.00 98.38 84 VAL A O 1
ATOM 665 N N . GLY A 1 85 ? -11.963 4.454 1.161 1.00 98.06 85 GLY A N 1
ATOM 666 C CA . GLY A 1 85 ? -11.609 5.873 1.162 1.00 98.06 85 GLY A CA 1
ATOM 667 C C . GLY A 1 85 ? -10.574 6.267 2.219 1.00 98.06 85 GLY A C 1
ATOM 668 O O . GLY A 1 85 ? -10.063 7.383 2.162 1.00 98.06 85 GLY A O 1
ATOM 669 N N . ALA A 1 86 ? -10.244 5.389 3.176 1.00 98.38 86 ALA A N 1
ATOM 670 C CA . ALA A 1 86 ? -9.130 5.634 4.088 1.00 98.38 86 ALA A CA 1
ATOM 671 C C . ALA A 1 86 ? -7.842 5.718 3.270 1.00 98.38 86 ALA A C 1
ATOM 673 O O . ALA A 1 86 ? -7.593 4.858 2.416 1.00 98.38 86 ALA A O 1
ATOM 674 N N . ARG A 1 87 ? -7.032 6.744 3.527 1.00 98.19 87 ARG A N 1
ATOM 675 C CA . ARG A 1 87 ? -5.851 7.061 2.730 1.00 98.19 87 ARG A CA 1
ATOM 676 C C . ARG A 1 87 ? -4.658 7.362 3.627 1.00 98.19 87 ARG A C 1
ATOM 678 O O . ARG A 1 87 ? -4.787 8.002 4.665 1.00 98.19 87 ARG A O 1
ATOM 685 N N . MET A 1 88 ? -3.492 6.890 3.213 1.00 97.88 88 MET A N 1
ATOM 686 C CA . MET A 1 88 ? -2.210 7.132 3.860 1.00 97.88 88 MET A CA 1
ATOM 687 C C . MET A 1 88 ? -1.230 7.664 2.826 1.00 97.88 88 MET A C 1
ATOM 689 O O . MET A 1 88 ? -0.990 7.026 1.805 1.00 97.88 88 MET A O 1
ATOM 693 N N . ILE A 1 89 ? -0.645 8.819 3.100 1.00 97.69 89 ILE A N 1
ATOM 694 C CA . ILE A 1 89 ? 0.454 9.400 2.334 1.00 97.69 89 ILE A CA 1
ATOM 695 C C . ILE A 1 89 ? 1.725 9.157 3.138 1.00 97.69 89 ILE A C 1
ATOM 697 O O . ILE A 1 89 ? 1.735 9.418 4.341 1.00 97.69 89 ILE A O 1
ATOM 701 N N . TRP A 1 90 ? 2.783 8.663 2.500 1.00 96.38 90 TRP A N 1
ATOM 702 C CA . TRP A 1 90 ? 4.076 8.481 3.155 1.00 96.38 90 TRP A CA 1
ATOM 703 C C . TRP A 1 90 ? 5.179 9.265 2.455 1.00 96.38 90 TRP A C 1
ATOM 705 O O . TRP A 1 90 ? 5.174 9.452 1.233 1.00 96.38 90 TRP A O 1
ATOM 715 N N . LYS A 1 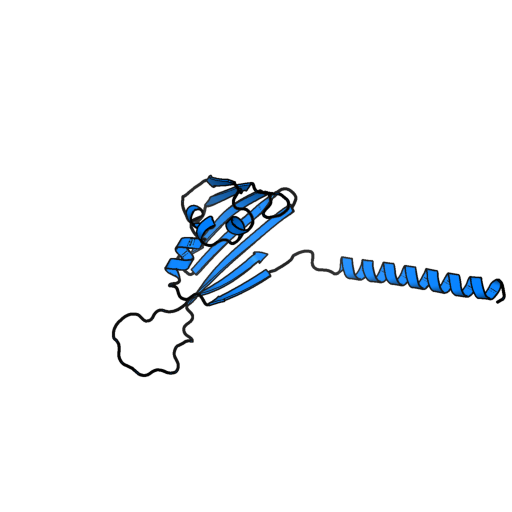91 ? 6.157 9.686 3.253 1.00 96.25 91 LYS A N 1
ATOM 716 C CA . LYS A 1 91 ? 7.375 10.342 2.797 1.00 96.25 91 LYS A CA 1
ATOM 717 C C . LYS A 1 91 ? 8.566 9.812 3.591 1.00 96.25 91 LYS A C 1
ATOM 719 O O . LYS A 1 91 ? 8.712 10.129 4.766 1.00 96.25 91 LYS A O 1
ATOM 724 N N . GLY A 1 92 ? 9.401 9.007 2.946 1.00 93.88 92 GLY A N 1
ATOM 725 C CA . GLY A 1 92 ? 10.645 8.472 3.499 1.00 93.88 92 GLY A CA 1
ATOM 726 C C . GLY A 1 92 ? 11.832 8.656 2.552 1.00 93.88 92 GLY A C 1
ATOM 727 O O . GLY A 1 92 ? 11.763 9.408 1.574 1.00 93.88 92 GLY A O 1
ATOM 728 N N . ASP A 1 93 ? 12.935 7.969 2.841 1.00 92.38 93 ASP A N 1
ATOM 729 C CA . ASP A 1 93 ? 14.156 8.000 2.036 1.00 92.38 93 ASP A CA 1
ATOM 730 C C . ASP A 1 93 ? 13.904 7.375 0.640 1.00 92.38 93 ASP A C 1
ATOM 732 O O . ASP A 1 93 ? 13.440 6.231 0.538 1.00 92.38 93 ASP A O 1
ATOM 736 N N . PRO A 1 94 ? 14.236 8.081 -0.464 1.00 89.44 94 PRO A N 1
ATOM 737 C CA . PRO A 1 94 ? 14.135 7.564 -1.833 1.00 89.44 94 PRO A CA 1
ATOM 738 C C . PRO A 1 94 ? 14.854 6.233 -2.092 1.00 89.44 94 PRO A C 1
ATOM 740 O O . PRO A 1 94 ? 14.524 5.542 -3.053 1.00 89.44 94 PRO A O 1
ATOM 743 N N . LYS A 1 95 ? 15.853 5.877 -1.278 1.00 88.94 95 LYS A N 1
ATOM 744 C CA . LYS A 1 95 ? 16.624 4.632 -1.394 1.00 88.94 95 LYS A CA 1
ATOM 745 C C . LYS A 1 95 ? 15.972 3.441 -0.689 1.00 88.94 95 LYS A C 1
ATOM 747 O O . LYS A 1 95 ? 16.413 2.317 -0.920 1.00 88.94 95 LYS A O 1
ATOM 752 N N . THR A 1 96 ? 14.978 3.664 0.173 1.00 90.06 96 THR A N 1
ATOM 753 C CA . THR A 1 96 ? 14.312 2.610 0.954 1.00 90.06 96 THR A CA 1
ATOM 754 C C . THR A 1 96 ? 12.835 2.492 0.577 1.00 90.06 96 THR A C 1
ATOM 756 O O . THR A 1 96 ? 12.491 1.682 -0.281 1.00 90.06 96 THR A O 1
ATOM 759 N N . VAL A 1 97 ? 11.960 3.278 1.208 1.00 91.38 97 VAL A N 1
ATOM 760 C CA . VAL A 1 97 ? 10.495 3.218 1.061 1.00 91.38 97 VAL A CA 1
ATOM 761 C C . VAL A 1 97 ? 9.957 4.276 0.095 1.00 91.38 97 VAL A C 1
ATOM 763 O O . VAL A 1 97 ? 8.802 4.203 -0.329 1.00 91.38 97 VAL A O 1
ATOM 766 N N . GLY A 1 98 ? 10.782 5.260 -0.271 1.00 93.25 98 GLY A N 1
ATOM 767 C CA . GLY A 1 98 ? 10.409 6.326 -1.188 1.00 93.25 98 GLY A CA 1
ATOM 768 C C . GLY A 1 98 ? 9.283 7.205 -0.654 1.00 93.25 98 GLY A C 1
ATOM 769 O O . GLY A 1 98 ? 9.200 7.508 0.534 1.00 93.25 98 GLY A O 1
ATOM 770 N N . SER A 1 99 ? 8.424 7.677 -1.547 1.00 95.12 99 SER A N 1
ATOM 771 C CA . SER A 1 99 ? 7.269 8.506 -1.202 1.00 95.12 99 SER A CA 1
ATOM 772 C C . SER A 1 99 ? 6.097 8.134 -2.093 1.00 95.12 99 SER A C 1
ATOM 774 O O . SER A 1 99 ? 6.295 7.702 -3.228 1.00 95.12 99 SER A O 1
ATOM 776 N N . GLY A 1 100 ? 4.884 8.308 -1.588 1.00 96.06 100 GLY A N 1
ATOM 777 C CA . GLY A 1 100 ? 3.687 7.943 -2.326 1.00 96.06 100 GLY A CA 1
ATOM 778 C C . GLY A 1 100 ? 2.443 7.977 -1.460 1.00 96.06 100 GLY A C 1
ATOM 779 O O . GLY A 1 100 ? 2.416 8.571 -0.380 1.00 96.06 100 GLY A O 1
ATOM 780 N N . SER A 1 101 ? 1.388 7.346 -1.956 1.00 97.12 101 SER A N 1
ATOM 781 C CA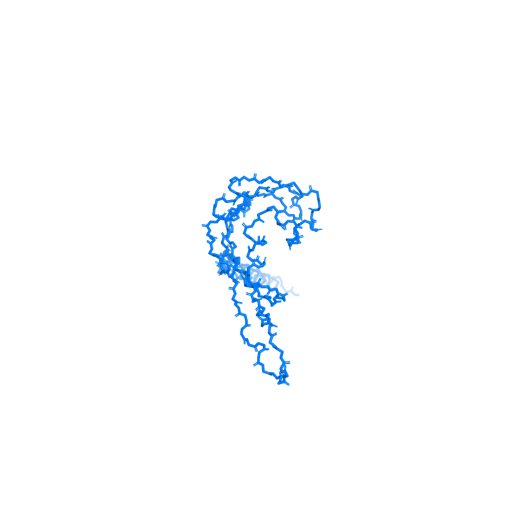 . SER A 1 101 ? 0.124 7.230 -1.245 1.00 97.12 101 SER A CA 1
ATOM 782 C C . SER A 1 101 ? -0.538 5.881 -1.454 1.00 97.12 101 SER A C 1
ATOM 784 O O . SER A 1 101 ? -0.325 5.214 -2.463 1.00 97.12 101 SER A O 1
ATOM 786 N N . GLN A 1 102 ? -1.334 5.469 -0.478 1.00 97.12 102 GLN A N 1
ATOM 787 C CA . GLN A 1 102 ? -2.103 4.241 -0.508 1.00 97.12 102 GLN A CA 1
ATOM 788 C C . GLN A 1 102 ? -3.520 4.528 -0.027 1.00 97.12 102 GLN A C 1
ATOM 790 O O . GLN A 1 102 ? -3.714 5.166 1.003 1.00 97.12 102 GLN A O 1
ATOM 795 N N . GLU A 1 103 ? -4.512 4.034 -0.756 1.00 98.38 103 GLU A N 1
ATOM 796 C CA . GLU A 1 103 ? -5.928 4.216 -0.443 1.00 98.38 103 GLU A CA 1
ATOM 797 C C . GLU A 1 103 ? -6.653 2.876 -0.455 1.00 98.38 103 GLU A C 1
ATOM 799 O O . GLU A 1 103 ? -6.415 2.049 -1.335 1.00 98.38 103 GLU A O 1
ATOM 804 N N . ILE A 1 104 ? -7.541 2.645 0.511 1.00 98.44 104 ILE A N 1
ATOM 805 C CA . ILE A 1 104 ? -8.404 1.462 0.519 1.00 98.44 104 ILE A CA 1
ATOM 806 C C . ILE A 1 104 ? -9.558 1.699 -0.453 1.00 98.44 104 ILE A C 1
ATOM 808 O O . ILE A 1 104 ? -10.396 2.568 -0.237 1.00 98.44 104 ILE A O 1
ATOM 812 N N . VAL A 1 105 ? -9.632 0.887 -1.504 1.00 98.25 105 VAL A N 1
ATOM 813 C CA . VAL A 1 105 ? -10.660 1.003 -2.552 1.00 98.25 105 VAL A CA 1
ATOM 814 C C . VAL A 1 105 ? -11.748 -0.063 -2.434 1.00 98.25 105 VAL A C 1
ATOM 816 O O . VAL A 1 105 ? -12.847 0.115 -2.947 1.00 98.25 105 VAL A O 1
ATOM 819 N N . GLU A 1 106 ? -11.471 -1.167 -1.736 1.00 97.88 106 GLU A N 1
ATOM 820 C CA . GLU A 1 106 ? -12.459 -2.199 -1.412 1.00 97.88 106 GLU A CA 1
ATOM 821 C C . GLU A 1 106 ? -12.158 -2.783 -0.031 1.00 97.88 106 GLU A C 1
ATOM 823 O O . GLU A 1 106 ? -11.002 -3.041 0.305 1.00 97.88 106 GLU A O 1
ATOM 828 N N . SER A 1 107 ? -13.196 -3.010 0.770 1.00 97.81 107 SER A N 1
ATOM 829 C CA . SER A 1 107 ? -13.069 -3.628 2.087 1.00 97.81 107 SER A CA 1
ATOM 830 C C . SER A 1 107 ? -14.297 -4.486 2.376 1.00 97.81 107 SER A C 1
ATOM 832 O O . SER A 1 107 ? -15.415 -3.975 2.452 1.00 97.81 107 SER A O 1
ATOM 834 N N . ARG A 1 108 ? -14.085 -5.799 2.509 1.00 96.94 108 ARG A N 1
ATOM 835 C CA . ARG A 1 108 ? -15.096 -6.787 2.901 1.00 96.94 108 ARG A CA 1
ATOM 836 C C . ARG A 1 108 ? -14.694 -7.378 4.250 1.00 96.94 108 ARG A C 1
ATOM 838 O O . ARG A 1 108 ? -13.617 -7.981 4.325 1.00 96.94 108 ARG A O 1
ATOM 845 N N . PRO A 1 109 ? -15.510 -7.200 5.304 1.00 95.00 109 PRO A N 1
ATOM 846 C CA . PRO A 1 109 ? -15.175 -7.632 6.656 1.00 95.00 109 PRO A CA 1
ATOM 847 C C . PRO A 1 109 ? -14.652 -9.065 6.722 1.00 95.00 109 PRO A C 1
ATOM 849 O O . PRO A 1 109 ? -15.317 -9.985 6.266 1.00 95.00 109 PRO A O 1
ATOM 852 N N . ASN A 1 110 ? -13.473 -9.243 7.323 1.00 91.88 110 ASN A N 1
ATOM 853 C CA . ASN A 1 110 ? -12.827 -10.540 7.577 1.00 91.88 110 ASN A CA 1
ATOM 854 C C . ASN A 1 110 ? -12.487 -11.377 6.330 1.00 91.88 110 ASN A C 1
ATOM 856 O O . ASN A 1 110 ? -12.042 -12.511 6.485 1.00 91.88 110 ASN A O 1
ATOM 860 N N . GLU A 1 111 ? -12.653 -10.823 5.127 1.00 92.38 111 GLU A N 1
ATOM 861 C CA . GLU A 1 111 ? -12.458 -11.534 3.861 1.00 92.38 111 GLU A CA 1
ATOM 862 C C . GLU A 1 111 ? -11.390 -10.865 3.004 1.00 92.38 111 GLU A C 1
ATOM 864 O O . GLU A 1 111 ? -10.393 -11.492 2.659 1.00 92.38 111 GLU A O 1
ATOM 869 N N . THR A 1 112 ? -11.574 -9.592 2.643 1.00 94.69 112 THR A N 1
ATOM 870 C CA . THR A 1 112 ? -10.684 -8.937 1.677 1.00 94.69 112 THR A CA 1
ATOM 871 C C . THR A 1 112 ? -10.487 -7.459 1.956 1.00 94.69 112 THR A C 1
ATOM 873 O O . THR A 1 112 ? -11.445 -6.752 2.264 1.00 94.69 112 THR A O 1
ATOM 876 N N . VAL A 1 113 ? -9.271 -6.966 1.732 1.00 97.19 113 VAL A N 1
ATOM 877 C CA . VAL A 1 113 ? -8.967 -5.529 1.671 1.00 97.19 113 VAL A CA 1
ATOM 878 C C . VAL A 1 113 ? -8.132 -5.263 0.431 1.00 97.19 113 VAL A C 1
ATOM 880 O O . VAL A 1 113 ? -7.076 -5.865 0.247 1.00 97.19 113 VAL A O 1
ATOM 883 N N . LYS A 1 114 ? -8.602 -4.359 -0.426 1.00 97.56 114 LYS A N 1
ATOM 884 C CA . LYS A 1 114 ? -7.910 -3.948 -1.644 1.00 97.56 114 LYS A CA 1
ATOM 885 C C . LYS A 1 114 ? -7.480 -2.502 -1.521 1.00 97.56 114 LYS A C 1
ATOM 887 O O . LYS A 1 114 ? -8.294 -1.637 -1.193 1.00 97.56 114 LYS A O 1
ATOM 892 N N . THR A 1 115 ? -6.226 -2.238 -1.848 1.00 97.25 115 THR A N 1
ATOM 893 C CA . THR A 1 115 ? -5.657 -0.901 -1.837 1.00 97.25 115 THR A CA 1
ATOM 894 C C . THR A 1 115 ? -5.071 -0.529 -3.191 1.00 97.25 115 THR A C 1
ATOM 896 O O . THR A 1 115 ? -4.554 -1.370 -3.930 1.00 97.25 115 THR A O 1
ATOM 899 N N . HIS A 1 116 ? -5.189 0.750 -3.523 1.00 97.38 116 HIS A N 1
ATOM 900 C CA . HIS A 1 116 ? -4.525 1.374 -4.654 1.00 97.38 116 HIS A CA 1
ATOM 901 C C . HIS A 1 116 ? -3.317 2.147 -4.130 1.00 97.38 116 HIS A C 1
ATOM 903 O O . HIS A 1 116 ? -3.473 3.009 -3.267 1.00 97.38 116 HIS A O 1
ATOM 909 N N . LEU A 1 117 ? -2.128 1.808 -4.620 1.00 95.94 117 LEU A N 1
ATOM 910 C CA . LEU A 1 117 ? -0.873 2.476 -4.305 1.00 95.94 117 LEU A CA 1
ATOM 911 C C . LEU A 1 117 ? -0.473 3.361 -5.479 1.00 95.94 117 LEU A C 1
ATOM 913 O O . LEU A 1 117 ? -0.525 2.927 -6.627 1.00 95.94 117 LEU A O 1
ATOM 917 N N . ASP A 1 118 ? -0.026 4.569 -5.178 1.00 96.00 118 ASP A N 1
ATOM 918 C CA . ASP A 1 118 ? 0.494 5.534 -6.136 1.00 96.00 118 ASP A CA 1
ATOM 919 C C . ASP A 1 118 ? 1.872 6.004 -5.660 1.00 96.00 118 ASP A C 1
ATOM 921 O O . ASP A 1 118 ? 1.993 6.634 -4.607 1.00 96.00 118 ASP A O 1
ATOM 925 N N . PHE A 1 119 ? 2.905 5.659 -6.425 1.00 92.56 119 PHE A N 1
ATOM 926 C CA . PHE A 1 119 ? 4.303 6.012 -6.182 1.00 92.56 119 PHE A CA 1
ATOM 927 C C . PHE A 1 119 ? 4.735 7.243 -7.009 1.00 92.56 119 PHE A C 1
ATOM 929 O O . PHE A 1 119 ? 5.925 7.466 -7.247 1.00 92.56 119 PHE A O 1
ATOM 936 N N . GLY A 1 120 ? 3.777 8.032 -7.507 1.00 89.88 120 GLY A N 1
ATOM 937 C CA . GLY A 1 120 ? 4.017 9.187 -8.365 1.00 89.88 120 GLY A CA 1
ATOM 938 C C . GLY A 1 120 ? 4.636 8.779 -9.702 1.00 89.88 120 GLY A C 1
ATOM 939 O O . GLY A 1 120 ? 4.104 7.939 -10.426 1.00 89.88 120 GLY A O 1
ATOM 940 N N . GLU A 1 121 ? 5.804 9.341 -10.019 1.00 81.75 121 GLU A N 1
ATOM 941 C CA . GLU A 1 121 ? 6.538 9.078 -11.271 1.00 81.75 121 GLU A CA 1
ATOM 942 C C . GLU A 1 121 ? 6.919 7.599 -11.466 1.00 81.75 121 GLU A C 1
ATOM 944 O O . GLU A 1 121 ? 7.177 7.151 -12.583 1.00 81.75 121 GLU A O 1
ATOM 949 N N . GLN A 1 122 ? 6.953 6.818 -10.384 1.00 83.88 122 GLN A N 1
ATOM 950 C CA . GLN A 1 122 ? 7.272 5.388 -10.416 1.00 83.88 122 GLN A CA 1
ATOM 951 C C . GLN A 1 122 ? 6.058 4.524 -10.809 1.00 83.88 122 GLN A C 1
ATOM 953 O O . GLN A 1 122 ? 6.211 3.331 -11.077 1.00 83.88 122 GLN A O 1
ATOM 958 N N . GLY A 1 123 ? 4.868 5.127 -10.897 1.00 88.88 123 GLY A N 1
ATOM 959 C CA . GLY A 1 123 ? 3.624 4.488 -11.308 1.00 88.88 123 GLY A CA 1
ATOM 960 C C . GLY A 1 123 ? 2.740 4.043 -10.144 1.00 88.88 123 GLY A C 1
ATOM 961 O O . GLY A 1 123 ? 2.974 4.370 -8.983 1.00 88.88 123 GLY A O 1
ATOM 962 N N . ALA A 1 124 ? 1.700 3.279 -10.473 1.00 92.69 124 ALA A N 1
ATOM 963 C CA . ALA A 1 124 ? 0.705 2.799 -9.522 1.00 92.69 124 ALA A CA 1
ATOM 964 C C . ALA A 1 124 ? 0.685 1.268 -9.448 1.00 92.69 124 ALA A C 1
ATOM 966 O O . ALA A 1 124 ? 0.985 0.581 -10.429 1.00 92.69 124 ALA A O 1
ATOM 967 N N . ALA A 1 125 ? 0.282 0.744 -8.295 1.00 92.25 125 ALA A N 1
ATOM 968 C CA . ALA A 1 125 ? 0.108 -0.682 -8.050 1.00 92.25 125 ALA A CA 1
ATOM 969 C C . ALA A 1 125 ? -1.208 -0.948 -7.318 1.00 92.25 125 ALA A C 1
ATOM 971 O O . ALA A 1 125 ? -1.772 -0.083 -6.652 1.00 92.25 125 ALA A O 1
ATOM 972 N N . THR A 1 126 ? -1.707 -2.172 -7.419 1.00 93.50 126 THR A N 1
ATOM 973 C CA . THR A 1 126 ? -2.846 -2.630 -6.619 1.00 93.50 126 THR A CA 1
ATOM 974 C C . THR A 1 126 ? -2.384 -3.720 -5.672 1.00 93.50 126 THR A C 1
ATOM 976 O O . THR A 1 126 ? -1.827 -4.715 -6.130 1.00 93.50 126 THR A O 1
ATOM 979 N N . ALA A 1 127 ? -2.663 -3.576 -4.376 1.00 93.19 127 ALA A N 1
ATOM 980 C CA . ALA A 1 127 ? -2.477 -4.644 -3.400 1.00 93.19 127 ALA A CA 1
ATOM 981 C C . ALA A 1 127 ? -3.835 -5.197 -2.951 1.00 93.19 127 ALA A C 1
ATOM 983 O O . ALA A 1 127 ? -4.782 -4.452 -2.714 1.00 93.19 127 ALA A O 1
ATOM 984 N N . LEU A 1 128 ? -3.942 -6.516 -2.844 1.00 93.75 128 LEU A N 1
ATOM 985 C CA . LEU A 1 128 ? -5.130 -7.222 -2.383 1.00 93.75 128 LEU A CA 1
ATOM 986 C C . LEU A 1 128 ? -4.728 -8.203 -1.290 1.00 93.75 128 LEU A C 1
ATOM 988 O O . LEU A 1 128 ? -3.974 -9.141 -1.542 1.00 93.75 128 LEU A O 1
ATOM 992 N N . PHE A 1 129 ? -5.282 -8.006 -0.103 1.00 93.19 129 PHE A N 1
ATOM 993 C CA . PHE A 1 129 ? -5.234 -8.955 0.996 1.00 93.19 129 PHE A CA 1
ATOM 994 C C . PHE A 1 129 ? -6.491 -9.813 0.949 1.00 93.19 129 PHE A C 1
ATOM 996 O O . PHE A 1 129 ? -7.596 -9.276 0.955 1.00 93.19 129 PHE A O 1
ATOM 1003 N N . THR A 1 130 ? -6.321 -11.130 0.898 1.00 92.06 130 THR A N 1
ATOM 1004 C CA . THR A 1 130 ? -7.397 -12.118 1.014 1.00 92.06 130 THR A CA 1
ATOM 1005 C C . THR A 1 130 ? -7.151 -12.960 2.258 1.00 92.06 130 THR A C 1
ATOM 1007 O O . THR A 1 130 ? -6.051 -13.477 2.459 1.00 92.06 130 THR A O 1
ATOM 1010 N N . LEU A 1 131 ? -8.176 -13.069 3.091 1.00 90.00 131 LEU A N 1
ATOM 1011 C CA . LEU A 1 131 ? -8.195 -13.791 4.350 1.00 90.00 131 LEU A CA 1
ATOM 1012 C C . LEU A 1 131 ? -9.086 -15.011 4.163 1.00 90.00 131 LEU A C 1
ATOM 1014 O O . LEU A 1 131 ? -10.307 -14.895 4.086 1.00 90.00 131 LEU A O 1
ATOM 1018 N N . THR A 1 132 ? -8.477 -16.187 4.076 1.00 83.94 132 THR A N 1
ATOM 1019 C CA . THR A 1 132 ? -9.224 -17.447 4.039 1.00 83.94 132 THR A CA 1
ATOM 1020 C C . THR A 1 132 ? -9.014 -18.194 5.346 1.00 83.94 132 THR A C 1
ATOM 1022 O O . THR A 1 132 ? -7.854 -18.397 5.711 1.00 83.94 132 THR A O 1
ATOM 1025 N N . PRO A 1 133 ? -10.074 -18.626 6.049 1.00 75.94 133 PRO A N 1
ATOM 1026 C CA . PRO A 1 133 ? -9.911 -19.528 7.182 1.00 75.94 133 PRO A CA 1
ATOM 1027 C C . PRO A 1 133 ? -9.264 -20.837 6.709 1.00 75.94 133 PRO A C 1
ATOM 1029 O O . PRO A 1 133 ? -9.717 -21.433 5.729 1.00 75.94 133 PRO A O 1
ATOM 1032 N N . ASP A 1 134 ? -8.196 -21.267 7.379 1.00 67.88 134 ASP A N 1
ATOM 1033 C CA . ASP A 1 134 ? -7.605 -22.583 7.166 1.00 67.88 134 ASP A CA 1
ATOM 1034 C C . ASP A 1 134 ? -8.326 -23.608 8.047 1.00 67.88 134 ASP A C 1
ATOM 1036 O O . ASP A 1 134 ? -8.181 -23.630 9.270 1.00 67.88 134 ASP A O 1
ATOM 10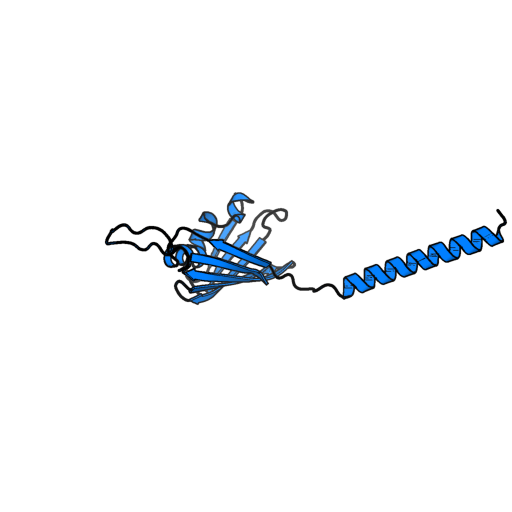40 N N . TRP A 1 135 ? -9.131 -24.456 7.411 1.00 57.25 135 TRP A N 1
ATOM 1041 C CA . TRP A 1 135 ? -9.853 -25.545 8.070 1.00 57.25 135 TRP A CA 1
ATOM 1042 C C . TRP A 1 135 ? -9.022 -26.837 8.157 1.00 57.25 135 TRP A C 1
ATOM 1044 O O . TRP A 1 135 ? -9.469 -27.817 8.754 1.00 57.25 135 TRP A O 1
ATOM 1054 N N . HIS A 1 136 ? -7.827 -26.890 7.551 1.00 51.16 136 HIS A N 1
ATOM 1055 C CA . HIS A 1 136 ? -7.102 -28.146 7.337 1.00 51.16 136 HIS A CA 1
ATOM 1056 C C . HIS A 1 136 ? -6.136 -28.559 8.453 1.00 51.16 136 HIS A C 1
ATOM 1058 O O . HIS A 1 136 ? -5.581 -29.658 8.381 1.00 51.16 136 HIS A O 1
ATOM 1064 N N . GLN A 1 137 ? -6.005 -27.797 9.541 1.00 48.03 137 GLN A N 1
ATOM 1065 C CA . GLN A 1 137 ? -5.220 -28.233 10.707 1.00 48.03 137 GLN A CA 1
ATOM 1066 C C . GLN A 1 137 ? -6.021 -29.106 11.698 1.00 48.03 137 GLN A C 1
ATOM 1068 O O . GLN A 1 137 ? -5.723 -29.171 12.885 1.00 48.03 137 GLN A O 1
ATOM 1073 N N . GLY A 1 138 ? -7.038 -29.815 11.204 1.00 47.69 138 GLY A N 1
ATOM 1074 C CA . GLY A 1 138 ? -7.881 -30.732 11.968 1.00 47.69 138 GLY A CA 1
ATOM 1075 C C . GLY A 1 138 ? -7.686 -32.187 11.556 1.00 47.69 138 GLY A C 1
ATOM 1076 O O . GLY A 1 138 ? -8.609 -32.804 11.028 1.00 47.69 138 GLY A O 1
ATOM 1077 N N . ARG A 1 139 ? -6.497 -32.769 11.772 1.00 44.41 139 ARG A N 1
ATOM 1078 C CA . ARG A 1 139 ? -6.347 -34.236 11.742 1.00 44.41 139 ARG A CA 1
ATOM 1079 C C . ARG A 1 139 ? -5.110 -34.737 12.490 1.00 44.41 139 ARG A C 1
ATOM 1081 O O . ARG A 1 139 ? -4.137 -35.143 11.873 1.00 44.41 139 ARG A O 1
ATOM 1088 N N . LEU A 1 140 ? -5.181 -34.719 13.824 1.00 49.41 140 LEU A N 1
ATOM 1089 C CA . LEU A 1 140 ? -4.745 -35.786 14.751 1.00 49.41 140 LEU A CA 1
ATOM 1090 C C . LEU A 1 140 ? -4.635 -35.210 16.166 1.00 49.41 140 LEU A C 1
ATOM 1092 O O . LEU A 1 140 ? -3.637 -34.601 16.535 1.00 49.41 140 LEU A O 1
ATOM 1096 N N . GLY A 1 141 ? -5.674 -35.430 16.966 1.00 39.59 141 GLY A N 1
ATOM 1097 C CA . GLY A 1 141 ? -5.673 -35.068 18.377 1.00 39.59 141 GLY A CA 1
ATOM 1098 C C . GLY A 1 141 ? -7.059 -35.189 18.983 1.00 39.59 141 GLY A C 1
ATOM 1099 O O . GLY A 1 141 ? -7.688 -34.184 19.285 1.00 39.59 141 GLY A O 1
ATOM 1100 N N . ILE A 1 142 ? -7.554 -36.418 19.154 1.00 56.59 142 ILE A N 1
ATOM 1101 C CA . ILE A 1 142 ? -8.670 -36.657 20.074 1.00 56.59 142 ILE A CA 1
ATOM 1102 C C . ILE A 1 142 ? -8.185 -36.244 21.469 1.00 56.59 142 ILE A C 1
ATOM 1104 O O . ILE A 1 142 ? -7.378 -36.955 22.068 1.00 56.59 142 ILE A O 1
ATOM 1108 N N . ARG A 1 143 ? -8.665 -35.106 21.978 1.00 41.59 143 ARG A N 1
ATOM 1109 C CA . ARG A 1 143 ? -8.912 -34.909 23.410 1.00 41.59 143 ARG A CA 1
ATOM 1110 C C . ARG A 1 143 ? -9.819 -33.710 23.659 1.00 41.59 143 ARG A C 1
ATOM 1112 O O . ARG A 1 143 ? -9.459 -32.569 23.396 1.00 41.59 143 ARG A O 1
ATOM 1119 N N . ASP A 1 144 ? -10.979 -34.046 24.199 1.00 48.50 144 ASP A N 1
ATOM 1120 C CA . ASP A 1 144 ? -11.979 -33.216 24.858 1.00 48.50 144 ASP A CA 1
ATOM 1121 C C . ASP A 1 144 ? -11.457 -31.879 25.410 1.00 48.50 144 ASP A C 1
ATOM 1123 O O . ASP A 1 144 ? -10.740 -31.827 26.414 1.00 48.50 144 ASP A O 1
ATOM 1127 N N . ARG A 1 145 ? -11.897 -30.776 24.799 1.00 42.59 145 ARG A N 1
ATOM 1128 C CA . ARG A 1 145 ? -12.008 -29.476 25.469 1.00 42.59 145 ARG A CA 1
ATOM 112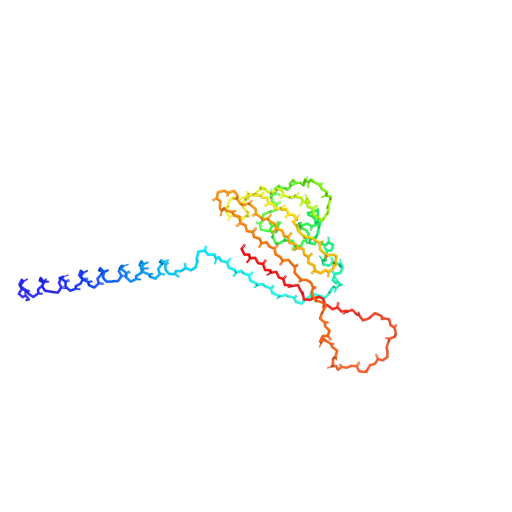9 C C . ARG A 1 145 ? -13.141 -28.667 24.829 1.00 42.59 145 ARG A C 1
ATOM 1131 O O . ARG A 1 145 ? -13.084 -28.421 23.627 1.00 42.59 145 ARG A O 1
ATOM 1138 N N . PRO A 1 146 ? -14.165 -28.236 25.582 1.00 44.47 146 PRO A N 1
ATOM 1139 C CA . PRO A 1 146 ? -15.163 -27.325 25.053 1.00 44.47 146 PRO A CA 1
ATOM 1140 C C . PRO A 1 146 ? -14.613 -25.896 25.129 1.00 44.47 146 PRO A C 1
ATOM 1142 O O . PRO A 1 146 ? -14.293 -25.401 26.210 1.00 44.47 146 PRO A O 1
ATOM 1145 N N . GLY A 1 147 ? -14.507 -25.242 23.972 1.00 42.62 147 GLY A N 1
ATOM 1146 C CA . GLY A 1 147 ? -14.224 -23.813 23.852 1.00 42.62 147 GLY A CA 1
ATOM 1147 C C . GLY A 1 147 ? -12.956 -23.507 23.060 1.00 42.62 147 GLY A C 1
ATOM 1148 O O . GLY A 1 147 ? -11.867 -23.886 23.482 1.00 42.62 147 GLY A O 1
ATOM 1149 N N . ASN A 1 148 ? -13.132 -22.735 21.979 1.00 43.97 148 ASN A N 1
ATOM 1150 C CA . ASN A 1 148 ? -12.103 -22.148 21.108 1.00 43.97 148 ASN A CA 1
ATOM 1151 C C . ASN A 1 148 ? -11.446 -23.137 20.108 1.00 43.97 148 ASN A C 1
ATOM 1153 O O . ASN A 1 148 ? -10.360 -23.659 20.336 1.00 43.97 148 ASN A O 1
ATOM 1157 N N . GLU A 1 149 ? -12.100 -23.334 18.955 1.00 45.53 149 GLU A N 1
ATOM 1158 C CA . GLU A 1 149 ? -11.425 -23.697 17.698 1.00 45.53 149 GLU A CA 1
ATOM 1159 C C . GLU A 1 149 ? -10.809 -22.424 17.092 1.00 45.53 149 GLU A C 1
ATOM 1161 O O . GLU A 1 149 ? -11.475 -21.648 16.402 1.00 45.53 149 GLU A O 1
ATOM 1166 N N . SER A 1 150 ? -9.532 -22.168 17.375 1.00 46.06 150 SER A N 1
ATOM 1167 C CA . SER A 1 150 ? -8.768 -21.079 16.762 1.00 46.06 150 SER A CA 1
ATOM 1168 C C . SER A 1 150 ? -8.408 -21.452 15.323 1.00 46.06 150 SER A C 1
ATOM 1170 O O . SER A 1 150 ? -7.346 -22.015 15.063 1.00 46.06 150 SER A O 1
ATOM 1172 N N . SER A 1 151 ? -9.318 -21.164 14.391 1.00 50.69 151 SER A N 1
ATOM 1173 C CA . SER A 1 151 ? -9.057 -21.268 12.951 1.00 50.69 151 SER A CA 1
ATOM 1174 C C . SER A 1 151 ? -8.020 -20.218 12.547 1.00 50.69 151 SER A C 1
ATOM 1176 O O . SER A 1 151 ? -8.252 -19.024 12.741 1.00 50.69 151 SER A O 1
ATOM 1178 N N . GLN A 1 152 ? -6.887 -20.652 11.995 1.00 50.34 152 GLN A N 1
ATOM 1179 C CA . GLN A 1 152 ? -5.817 -19.758 11.546 1.00 50.34 152 GLN A CA 1
ATOM 1180 C C . GLN A 1 152 ? -6.120 -19.247 10.123 1.00 50.34 152 GLN A C 1
ATOM 1182 O O . GLN A 1 152 ? -6.417 -20.060 9.250 1.00 50.34 152 GLN A O 1
ATOM 1187 N N . PRO A 1 153 ? -6.093 -17.937 9.821 1.00 53.25 153 PRO A N 1
ATOM 1188 C CA . PRO A 1 153 ? -6.214 -17.443 8.463 1.00 53.25 153 PRO A CA 1
ATOM 1189 C C . PRO A 1 153 ? -4.928 -17.677 7.673 1.00 53.25 153 PRO A C 1
ATOM 1191 O O . PRO A 1 153 ? -3.818 -17.427 8.149 1.00 53.25 153 PRO A O 1
ATOM 1194 N N . ILE A 1 154 ? -5.101 -18.037 6.407 1.00 57.19 154 ILE A N 1
ATOM 1195 C CA . ILE A 1 154 ? -4.074 -17.849 5.388 1.00 57.19 154 ILE A CA 1
ATOM 1196 C C . ILE A 1 154 ? -4.241 -16.431 4.851 1.00 57.19 154 ILE A C 1
ATOM 1198 O O . ILE A 1 154 ? -5.268 -16.102 4.251 1.00 57.19 154 ILE A O 1
ATOM 1202 N N . LEU A 1 155 ? -3.235 -15.587 5.068 1.00 60.44 155 LEU A N 1
ATOM 1203 C CA . LEU A 1 155 ? -3.144 -14.285 4.425 1.00 60.44 155 LEU A CA 1
ATOM 1204 C C . LEU A 1 155 ? -2.508 -14.479 3.053 1.00 60.44 155 LEU A C 1
ATOM 1206 O O . LEU A 1 155 ? -1.325 -14.813 2.964 1.00 60.44 155 LEU A O 1
ATOM 1210 N N . ARG A 1 156 ? -3.282 -14.253 1.991 1.00 57.38 156 ARG A N 1
ATOM 1211 C CA . ARG A 1 156 ? -2.753 -14.114 0.632 1.00 57.38 156 ARG A CA 1
ATOM 1212 C C . ARG A 1 156 ? -2.684 -12.646 0.263 1.00 57.38 156 ARG A C 1
ATOM 1214 O O . ARG A 1 156 ? -3.695 -11.949 0.294 1.00 57.38 156 ARG A O 1
ATOM 1221 N N . THR A 1 157 ? -1.497 -12.193 -0.108 1.00 61.44 157 THR A N 1
ATOM 1222 C CA . THR A 1 157 ? -1.266 -10.847 -0.619 1.00 61.44 157 THR A CA 1
ATOM 1223 C C . THR A 1 157 ? -0.944 -10.945 -2.098 1.00 61.44 157 THR A C 1
ATOM 1225 O O . THR A 1 157 ? 0.077 -11.522 -2.470 1.00 61.44 157 THR A O 1
ATOM 1228 N N . HIS A 1 158 ? -1.797 -10.359 -2.929 1.00 62.78 158 HIS A N 1
ATOM 1229 C CA . HIS A 1 158 ? -1.578 -10.215 -4.362 1.00 62.78 158 HIS A CA 1
ATOM 1230 C C . HIS A 1 158 ? -1.247 -8.754 -4.657 1.00 62.78 158 HIS A C 1
ATOM 1232 O O . HIS A 1 158 ? -2.064 -7.875 -4.400 1.00 62.78 158 HIS A O 1
ATOM 1238 N N . VAL A 1 159 ? -0.066 -8.490 -5.205 1.00 60.59 159 VAL A N 1
ATOM 1239 C CA . VAL A 1 159 ? 0.331 -7.174 -5.713 1.00 60.59 159 VAL A CA 1
ATOM 1240 C C . VAL A 1 159 ? 0.428 -7.264 -7.233 1.00 60.59 159 VAL A C 1
ATOM 1242 O O . VAL A 1 159 ? 1.011 -8.212 -7.768 1.00 60.59 159 VAL A O 1
ATOM 1245 N N . ARG A 1 160 ? -0.202 -6.330 -7.943 1.00 52.91 160 ARG A N 1
ATOM 1246 C CA . ARG A 1 160 ? -0.227 -6.274 -9.410 1.00 52.91 160 ARG A CA 1
ATOM 1247 C C . ARG A 1 160 ? 0.082 -4.876 -9.922 1.00 52.91 160 ARG A C 1
ATOM 1249 O O . ARG A 1 160 ? -0.300 -3.913 -9.219 1.00 52.91 160 ARG A O 1
#

Radius of gyration: 25.55 Å; chains: 1; bounding box: 63×48×72 Å

Foldseek 3Di:
DDPVVVVVVVVVVVVVVVVVVVVVVVVVVVDDPDDKDKDKDWAQAQLQVVLVQVFFCVNCCVPPCLCVQFVPKDKDWDDDRGAAQTKIWIDGDCVTNHTWMKGFHHGDRSAKTKIWTQNDVVGIKIKMWGWDFDPPVPPDDDDDDPDDPRGITIIMIMMD

Sequence (160 aa):
MSLRESMRVLKKLLLSLIILVVLLAGIGLLLPRRVHVERSANIEALPATVFALVNDFAMFNRWSPWHAMDPQAEYTLEGPPRGVGARMIWKGDPKTVGSGSQEIVESRPNETVKTHLDFGEQGAATALFTLTPDWHQGRLGIRDRPGNESSQPILRTHVR

pLDDT: mean 84.4, std 16.69, range [39.59, 98.44]

Secondary structure (DSSP, 8-state):
--HHHHHHHHHHHHHHHHHHHHHHHHHHHHS-SS--EEEEEE-SS-HHHHHHHHT-GGGHHHH-HHHHH-TT-EEEEESSSSSTT-EEEEE--TTTT-EEEEEEEEEETTTEEEEEEE-GGG-EEEEEEEEEEE----SS------S---PEEEEEEEE-